Protein AF-A0A1S3DMY2-F1 (afdb_monomer_lite)

Structure (mmCIF, N/CA/C/O backbone):
data_AF-A0A1S3DMY2-F1
#
_entry.id   AF-A0A1S3DMY2-F1
#
loop_
_atom_site.group_PDB
_atom_site.id
_atom_site.type_symbol
_atom_site.label_atom_id
_atom_site.label_alt_id
_atom_site.label_comp_id
_atom_site.label_asym_id
_atom_site.label_entity_id
_atom_site.label_seq_id
_atom_site.pdbx_PDB_ins_code
_atom_site.Cartn_x
_atom_site.Cartn_y
_atom_site.Cartn_z
_atom_site.occupancy
_atom_site.B_iso_or_equiv
_atom_site.auth_seq_id
_atom_site.auth_comp_id
_atom_site.auth_asym_id
_atom_site.auth_atom_id
_atom_site.pdbx_PDB_model_num
ATOM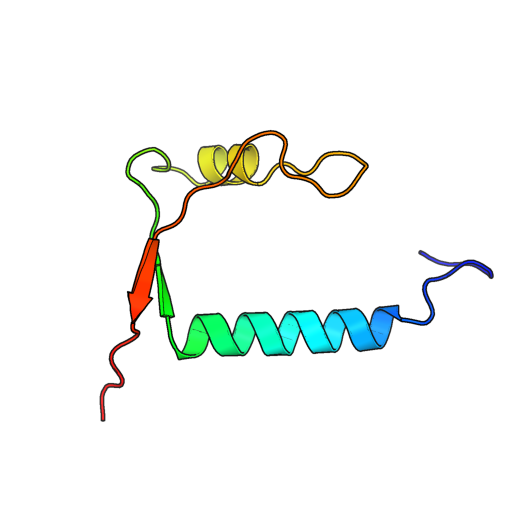 1 N N . MET A 1 1 ? 7.788 4.665 -15.710 1.00 59.44 1 MET A N 1
ATOM 2 C CA . MET A 1 1 ? 8.788 4.252 -16.718 1.00 59.44 1 MET A CA 1
ATOM 3 C C . MET A 1 1 ? 8.290 4.687 -18.083 1.00 59.44 1 MET A C 1
ATOM 5 O O . MET A 1 1 ? 7.146 4.395 -18.402 1.00 59.44 1 MET A O 1
ATOM 9 N N . THR A 1 2 ? 9.126 5.365 -18.861 1.00 84.38 2 THR A N 1
ATOM 10 C CA . THR A 1 2 ? 8.842 5.754 -20.250 1.00 84.38 2 THR A CA 1
ATOM 11 C C . THR A 1 2 ? 9.995 5.245 -21.101 1.00 84.38 2 THR A C 1
ATOM 13 O O . THR A 1 2 ? 11.150 5.460 -20.745 1.00 84.38 2 THR A O 1
ATOM 16 N N . GLY A 1 3 ? 9.693 4.523 -22.180 1.00 93.56 3 GLY A N 1
ATOM 17 C CA . GLY A 1 3 ? 10.693 3.957 -23.085 1.00 93.56 3 GLY A CA 1
ATOM 18 C C . GLY A 1 3 ? 10.310 2.574 -23.622 1.00 93.56 3 GLY A C 1
ATOM 19 O O . GLY A 1 3 ? 9.321 1.990 -23.176 1.00 93.56 3 GLY A O 1
ATOM 20 N N . PRO A 1 4 ? 11.099 2.024 -24.560 1.00 94.12 4 PRO A N 1
ATOM 21 C CA . PRO A 1 4 ? 10.810 0.741 -25.209 1.00 94.12 4 PRO A CA 1
ATOM 22 C C . PRO A 1 4 ? 10.836 -0.455 -24.244 1.00 94.12 4 PRO A C 1
ATOM 24 O O . PRO A 1 4 ? 10.205 -1.468 -24.516 1.00 94.12 4 PRO A O 1
ATOM 27 N N . ARG A 1 5 ? 11.510 -0.333 -23.090 1.00 93.69 5 ARG A N 1
ATOM 28 C CA . ARG A 1 5 ? 11.515 -1.331 -22.000 1.00 93.69 5 ARG A CA 1
ATOM 29 C C . ARG A 1 5 ? 10.571 -0.969 -20.846 1.00 93.69 5 ARG A C 1
ATOM 31 O O . ARG A 1 5 ? 10.870 -1.204 -19.680 1.00 93.69 5 ARG A O 1
ATOM 38 N N . ASN A 1 6 ? 9.443 -0.349 -21.175 1.00 92.25 6 ASN A N 1
ATOM 39 C CA . ASN A 1 6 ? 8.317 -0.132 -20.270 1.00 92.25 6 ASN A CA 1
ATOM 40 C C . ASN A 1 6 ? 7.647 -1.474 -19.892 1.00 92.25 6 ASN A C 1
ATOM 42 O O . ASN A 1 6 ? 7.564 -2.389 -20.708 1.00 92.25 6 ASN A O 1
ATOM 46 N N . CYS A 1 7 ? 7.123 -1.575 -18.668 1.00 92.31 7 CYS A N 1
ATOM 47 C CA . CYS A 1 7 ? 6.280 -2.686 -18.241 1.00 92.31 7 CYS A CA 1
ATOM 48 C C . CYS A 1 7 ? 4.940 -2.717 -19.004 1.00 92.31 7 CYS A C 1
ATOM 50 O O . CYS A 1 7 ? 4.020 -1.944 -18.728 1.00 92.31 7 CYS A O 1
ATOM 52 N N . ILE A 1 8 ? 4.789 -3.688 -19.908 1.00 95.31 8 ILE A N 1
ATOM 53 C CA . ILE A 1 8 ? 3.531 -3.955 -20.634 1.00 95.31 8 ILE A CA 1
ATOM 54 C C . ILE A 1 8 ? 2.391 -4.287 -19.652 1.00 95.31 8 ILE A C 1
ATOM 56 O O . ILE A 1 8 ? 1.237 -3.919 -19.868 1.00 95.31 8 ILE A O 1
ATOM 60 N N . GLY A 1 9 ? 2.731 -4.911 -18.521 1.00 96.25 9 GLY A N 1
ATOM 61 C CA . GLY A 1 9 ? 1.798 -5.251 -17.451 1.00 96.25 9 GLY A CA 1
ATOM 62 C C . GLY A 1 9 ? 1.347 -4.073 -16.586 1.00 96.25 9 GLY A C 1
ATOM 63 O O . GLY A 1 9 ? 0.501 -4.277 -15.724 1.00 96.25 9 GLY A O 1
ATOM 64 N N . GLY A 1 10 ? 1.845 -2.846 -16.789 1.00 94.88 10 GLY A N 1
ATOM 65 C CA . GLY A 1 10 ? 1.588 -1.723 -15.876 1.00 94.88 10 GLY A CA 1
ATOM 66 C C . GLY A 1 10 ? 0.100 -1.420 -15.652 1.00 94.88 10 GLY A C 1
ATOM 67 O O . GLY A 1 10 ? -0.326 -1.178 -14.523 1.00 94.88 10 GLY A O 1
ATOM 68 N N . LYS A 1 11 ? -0.724 -1.508 -16.707 1.00 95.44 11 LYS A N 1
ATOM 69 C CA . LYS A 1 11 ? -2.182 -1.315 -16.593 1.00 95.44 11 LYS A CA 1
ATOM 70 C C . LYS A 1 11 ? -2.854 -2.436 -15.798 1.00 95.44 11 LYS A C 1
ATOM 72 O O . LYS A 1 11 ? -3.702 -2.161 -14.953 1.00 95.44 11 LYS A O 1
ATOM 77 N N . TYR A 1 12 ? -2.467 -3.684 -16.062 1.00 97.56 12 TYR A N 1
ATOM 78 C CA . TYR A 1 12 ? -2.999 -4.849 -15.358 1.00 97.56 12 TYR A CA 1
ATOM 79 C C . TYR A 1 12 ? -2.574 -4.853 -13.887 1.00 97.56 12 TYR A C 1
ATOM 81 O O . TYR A 1 12 ? -3.414 -5.047 -13.016 1.00 97.56 12 TYR A O 1
ATOM 89 N N . ALA A 1 13 ? -1.308 -4.542 -13.599 1.00 97.25 13 ALA A N 1
ATOM 90 C CA . ALA A 1 13 ? -0.795 -4.415 -12.240 1.00 97.25 13 ALA A CA 1
ATOM 91 C C . ALA A 1 13 ? -1.588 -3.370 -11.442 1.00 97.25 13 ALA A C 1
ATOM 93 O O . ALA A 1 13 ? -2.010 -3.644 -10.323 1.00 97.25 13 ALA A O 1
ATOM 94 N N . LEU A 1 14 ? -1.878 -2.203 -12.032 1.00 97.38 14 LEU A N 1
ATOM 95 C CA . LEU A 1 14 ? -2.701 -1.185 -11.375 1.00 97.38 14 LEU A CA 1
ATOM 96 C C . LEU A 1 14 ? -4.143 -1.647 -11.131 1.00 97.38 14 LEU A C 1
ATOM 98 O O . LEU A 1 14 ? -4.710 -1.335 -10.085 1.00 97.38 14 LEU A O 1
ATOM 102 N N . LEU A 1 15 ? -4.742 -2.386 -12.067 1.00 98.31 15 LEU A N 1
ATOM 103 C CA . LEU A 1 15 ? -6.061 -2.982 -11.861 1.00 98.31 15 LEU A CA 1
ATOM 104 C C . LEU A 1 15 ? -6.039 -3.982 -10.698 1.00 98.31 15 LEU A C 1
ATOM 106 O O . LEU A 1 15 ? -6.880 -3.885 -9.810 1.00 98.31 15 LEU A O 1
ATOM 110 N N . GLN A 1 16 ? -5.065 -4.893 -10.678 1.00 98.44 16 GLN A N 1
ATOM 111 C CA . GLN A 1 16 ? -4.912 -5.886 -9.614 1.00 98.44 16 GLN A CA 1
ATOM 112 C C . GLN A 1 16 ? -4.703 -5.225 -8.250 1.00 98.44 16 GLN A C 1
ATOM 114 O O . GLN A 1 16 ? -5.404 -5.566 -7.303 1.00 98.44 16 GLN A O 1
ATOM 119 N N . MET A 1 17 ? -3.832 -4.212 -8.163 1.00 98.00 17 MET A N 1
ATOM 120 C CA . MET A 1 17 ? -3.630 -3.434 -6.936 1.00 98.00 17 MET A CA 1
ATOM 121 C C . MET A 1 17 ? -4.934 -2.796 -6.445 1.00 98.00 17 MET A C 1
ATOM 123 O O . MET A 1 17 ? -5.250 -2.875 -5.265 1.00 98.00 17 MET A O 1
ATOM 127 N N . LYS A 1 18 ? -5.736 -2.206 -7.340 1.00 98.12 18 LYS A N 1
ATOM 128 C CA . LYS A 1 18 ? -7.033 -1.621 -6.965 1.00 98.12 18 LYS A CA 1
ATOM 129 C C . LYS A 1 18 ? -8.020 -2.669 -6.468 1.00 98.12 18 LYS A C 1
ATOM 131 O O . LYS A 1 18 ? -8.664 -2.436 -5.451 1.00 98.12 18 LYS A O 1
ATOM 136 N N . VAL A 1 19 ? -8.151 -3.790 -7.179 1.00 98.44 19 VAL A N 1
ATOM 137 C CA . VAL A 1 19 ? -9.055 -4.883 -6.791 1.00 98.44 19 VAL A CA 1
ATOM 138 C C . VAL A 1 19 ? -8.666 -5.407 -5.413 1.00 98.44 19 VAL A C 1
ATOM 140 O O . VAL A 1 19 ? -9.511 -5.439 -4.525 1.00 98.44 19 VAL A O 1
ATOM 143 N N . PHE A 1 20 ? -7.383 -5.702 -5.205 1.00 97.94 20 PHE A N 1
ATOM 144 C CA . PHE A 1 20 ? -6.848 -6.147 -3.922 1.00 97.94 20 PHE A CA 1
ATOM 145 C C . PHE A 1 20 ? -7.130 -5.147 -2.793 1.00 97.94 20 PHE A C 1
ATOM 147 O O . PHE A 1 20 ? -7.710 -5.514 -1.771 1.00 97.94 20 PHE A O 1
ATOM 154 N N . THR A 1 21 ? -6.804 -3.867 -2.995 1.00 97.44 21 THR A N 1
ATOM 155 C CA . THR A 1 21 ? -7.032 -2.819 -1.991 1.00 97.44 21 THR A CA 1
ATOM 156 C C . THR A 1 21 ? -8.515 -2.655 -1.664 1.00 97.44 21 THR A C 1
ATOM 158 O O . THR A 1 21 ? -8.876 -2.556 -0.493 1.00 97.44 21 THR A O 1
ATOM 161 N N . VAL A 1 22 ? -9.396 -2.651 -2.669 1.00 97.50 22 VAL A N 1
ATOM 162 C CA . VAL A 1 22 ? -10.847 -2.539 -2.452 1.00 97.50 22 VAL A CA 1
ATOM 163 C C . VAL A 1 22 ? -11.380 -3.749 -1.692 1.00 97.50 22 VAL A C 1
ATOM 165 O O . VAL A 1 22 ? -12.172 -3.564 -0.772 1.00 97.50 22 VAL A O 1
ATOM 168 N N . SER A 1 23 ? -10.943 -4.963 -2.031 1.00 96.62 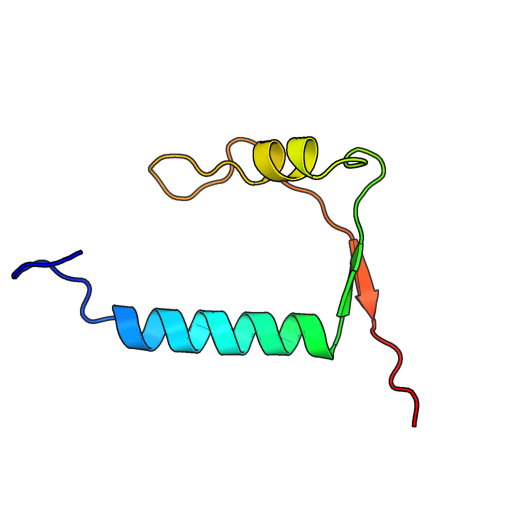23 SER A N 1
ATOM 169 C CA . SER A 1 23 ? -11.324 -6.177 -1.304 1.00 96.62 23 SER A CA 1
ATOM 170 C C . SER A 1 23 ? -10.923 -6.098 0.168 1.00 96.62 23 SER A C 1
ATOM 172 O O . SER A 1 23 ? -11.758 -6.337 1.035 1.00 96.62 23 SER A O 1
ATOM 174 N N . ILE A 1 24 ? -9.690 -5.676 0.470 1.00 96.56 24 ILE A N 1
ATOM 175 C CA . ILE A 1 24 ? -9.236 -5.530 1.860 1.00 96.56 24 ILE A CA 1
ATOM 176 C C . ILE A 1 24 ? -10.040 -4.463 2.599 1.00 96.56 24 ILE A C 1
ATOM 178 O O . ILE A 1 24 ? -10.521 -4.716 3.696 1.00 96.56 24 ILE A O 1
ATOM 182 N N . VAL A 1 25 ? -10.212 -3.275 2.017 1.00 95.31 25 VAL A N 1
ATOM 183 C CA . VAL A 1 25 ? -10.883 -2.160 2.704 1.00 95.31 25 VAL A CA 1
ATOM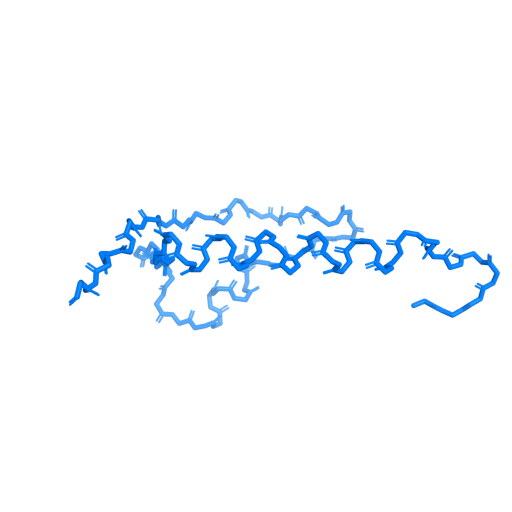 184 C C . VAL A 1 25 ? -12.374 -2.432 2.920 1.00 95.31 25 VAL A C 1
ATOM 186 O O . VAL A 1 25 ? -12.938 -1.945 3.900 1.00 95.31 25 VAL A O 1
ATOM 189 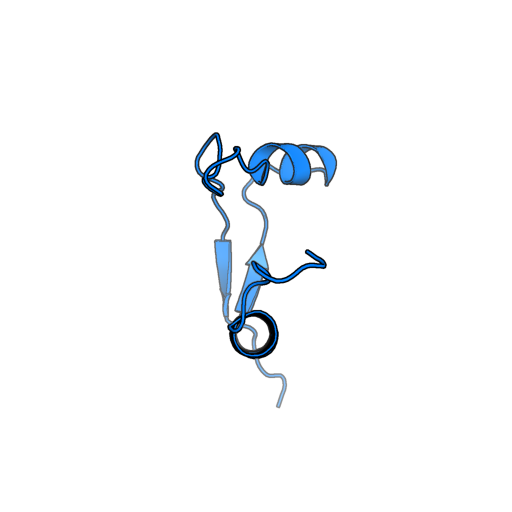N N . ARG A 1 26 ? -13.025 -3.195 2.033 1.00 94.94 26 ARG A N 1
ATOM 190 C CA . ARG A 1 26 ? -14.443 -3.563 2.169 1.00 94.94 26 ARG A CA 1
ATOM 191 C C . ARG A 1 26 ? -14.683 -4.576 3.278 1.00 94.94 26 ARG A C 1
ATOM 193 O O . ARG A 1 26 ? -15.639 -4.404 4.026 1.00 94.94 26 ARG A O 1
ATOM 200 N N . GLU A 1 27 ? -13.823 -5.581 3.388 1.00 95.19 27 GLU A N 1
ATOM 201 C CA . GLU A 1 27 ? -14.016 -6.688 4.329 1.00 95.19 27 GLU A CA 1
ATOM 202 C C . GLU A 1 27 ? -13.306 -6.455 5.668 1.00 95.19 27 GLU A C 1
ATOM 204 O O . GLU A 1 27 ? -13.706 -7.019 6.683 1.00 95.19 27 GLU A O 1
ATOM 209 N N . PHE A 1 28 ? -12.283 -5.592 5.709 1.00 96.75 28 PHE A N 1
ATOM 210 C CA . PHE A 1 28 ? -11.446 -5.392 6.888 1.00 96.75 28 PHE A CA 1
ATOM 211 C C . PHE A 1 28 ? -11.200 -3.919 7.239 1.00 96.75 28 PHE A C 1
ATOM 213 O O . PHE A 1 28 ? -11.235 -2.990 6.424 1.00 96.75 28 PHE A O 1
ATOM 220 N N . GLU A 1 29 ? -10.901 -3.719 8.513 1.00 95.06 29 GLU A N 1
ATOM 221 C CA . GLU A 1 29 ? -10.265 -2.537 9.064 1.00 95.06 29 GLU A CA 1
ATOM 222 C C . GLU A 1 29 ? -8.823 -2.893 9.424 1.00 95.06 29 GLU A C 1
ATOM 224 O O . GLU A 1 29 ? -8.567 -3.840 10.173 1.00 95.06 29 GLU A O 1
ATOM 229 N N . ILE A 1 30 ? -7.882 -2.130 8.870 1.00 93.19 30 ILE A N 1
ATOM 230 C CA . ILE A 1 30 ? -6.454 -2.276 9.147 1.00 93.19 30 ILE A CA 1
ATOM 231 C C . ILE A 1 30 ? -6.150 -1.475 10.409 1.00 93.19 30 ILE A C 1
ATOM 233 O O . ILE A 1 30 ? -6.358 -0.262 10.447 1.00 93.19 30 ILE A O 1
ATOM 237 N N . LEU A 1 31 ? -5.681 -2.156 11.448 1.00 91.62 31 LEU A N 1
ATOM 238 C CA . LEU A 1 31 ? -5.371 -1.565 12.742 1.00 91.62 31 LEU A CA 1
ATOM 239 C C . LEU A 1 31 ? -3.858 -1.599 12.982 1.00 91.62 31 LEU A C 1
ATOM 241 O O . LEU A 1 31 ? -3.219 -2.623 12.704 1.00 91.62 31 LEU A O 1
ATOM 245 N N . PRO A 1 32 ? -3.279 -0.532 13.559 1.00 88.94 32 PRO A N 1
ATOM 246 C CA . PRO A 1 32 ? -1.886 -0.561 13.967 1.00 88.94 32 PRO A CA 1
ATOM 247 C C . PRO A 1 32 ? -1.673 -1.581 15.096 1.00 88.94 32 PRO A C 1
ATOM 249 O O . PRO A 1 32 ? -2.564 -1.869 15.915 1.00 88.94 32 PRO A O 1
ATOM 252 N N . VAL A 1 33 ? -0.464 -2.134 15.137 1.00 91.06 33 VAL A N 1
ATOM 253 C CA . VAL A 1 33 ? 0.085 -2.758 16.345 1.00 91.06 33 VAL A CA 1
ATOM 254 C C . VAL A 1 33 ? 0.578 -1.667 17.295 1.00 91.06 33 VAL A C 1
ATOM 256 O O . VAL A 1 33 ? 0.776 -0.523 16.892 1.00 91.06 33 VAL A O 1
ATOM 259 N N . GLU A 1 34 ? 0.798 -2.007 18.563 1.00 88.56 34 GLU A N 1
ATOM 260 C CA . GLU A 1 34 ? 1.205 -1.034 19.590 1.00 88.56 34 GLU A CA 1
ATOM 261 C C . GLU A 1 34 ? 2.522 -0.304 19.268 1.00 88.56 34 GLU A C 1
ATOM 263 O O . GLU A 1 34 ? 2.755 0.801 19.765 1.00 88.56 34 GLU A O 1
ATOM 268 N N . ALA A 1 35 ? 3.355 -0.900 18.407 1.00 86.12 35 ALA A N 1
ATOM 269 C CA . ALA A 1 35 ? 4.619 -0.336 17.949 1.00 86.12 35 ALA A CA 1
ATOM 270 C C . ALA A 1 35 ? 4.458 0.913 17.060 1.00 86.12 35 ALA A C 1
ATOM 272 O O . ALA A 1 35 ? 5.378 1.729 17.001 1.00 86.12 35 ALA A O 1
ATOM 273 N N . TYR A 1 36 ? 3.306 1.100 16.401 1.00 91.25 36 TYR A N 1
ATOM 274 C CA . TYR A 1 36 ? 3.087 2.191 15.445 1.00 91.25 36 TYR A CA 1
ATOM 275 C C . TYR A 1 36 ? 2.034 3.172 15.972 1.00 91.25 36 TYR A C 1
ATOM 277 O O . TYR A 1 36 ? 0.829 2.953 15.851 1.00 91.25 36 TYR A O 1
ATOM 285 N N . LYS A 1 37 ? 2.492 4.272 16.574 1.00 90.12 37 LYS A N 1
ATOM 286 C CA . LYS A 1 37 ? 1.647 5.335 17.147 1.00 90.12 37 LYS A CA 1
ATOM 287 C C . LYS A 1 37 ? 1.561 6.570 16.254 1.00 90.12 37 LYS A C 1
ATOM 289 O O . LYS A 1 37 ? 0.610 7.337 16.370 1.00 90.12 37 LYS A O 1
ATOM 294 N N . THR A 1 38 ? 2.546 6.773 15.382 1.00 93.19 38 THR A N 1
ATOM 295 C CA . THR A 1 38 ? 2.606 7.906 14.450 1.00 93.19 38 THR A CA 1
ATOM 296 C C . THR A 1 38 ? 2.801 7.425 13.014 1.00 93.19 38 THR A C 1
ATOM 298 O O . THR A 1 38 ? 3.303 6.326 12.778 1.00 93.19 38 THR A O 1
ATOM 301 N N . MET A 1 39 ? 2.443 8.265 12.039 1.00 91.44 39 MET A N 1
ATOM 302 C CA . MET A 1 39 ? 2.647 7.943 10.621 1.00 91.44 39 MET A CA 1
ATOM 303 C C . MET A 1 39 ? 4.127 7.816 10.251 1.00 91.44 39 MET A C 1
ATOM 305 O O . MET A 1 39 ? 4.459 6.958 9.446 1.00 91.44 39 MET A O 1
ATOM 309 N N . ALA A 1 40 ? 5.021 8.571 10.898 1.00 93.38 40 ALA A N 1
ATOM 310 C CA . ALA A 1 40 ? 6.464 8.456 10.674 1.00 93.38 40 ALA A CA 1
ATOM 311 C C . ALA A 1 40 ? 6.995 7.045 10.994 1.00 93.38 40 ALA A C 1
ATOM 313 O O . ALA A 1 40 ? 7.867 6.533 10.301 1.00 93.38 40 ALA A O 1
ATOM 314 N N . GLN A 1 41 ? 6.441 6.382 12.017 1.00 91.88 41 GLN A N 1
ATOM 315 C CA . GLN A 1 41 ? 6.808 4.998 12.339 1.00 91.88 41 GLN A CA 1
ATOM 316 C C . GLN A 1 41 ? 6.281 4.004 11.299 1.00 91.88 41 GLN A C 1
ATOM 318 O O . GLN A 1 41 ? 6.936 3.002 11.027 1.00 91.88 41 GLN A O 1
ATOM 323 N N . VAL A 1 42 ? 5.110 4.276 10.716 1.00 91.81 42 VAL A N 1
ATOM 324 C CA . VAL A 1 42 ? 4.559 3.457 9.628 1.00 91.81 42 VAL A CA 1
ATOM 325 C C . VAL A 1 42 ? 5.408 3.615 8.372 1.00 91.81 42 VAL A C 1
ATOM 327 O O . VAL A 1 42 ? 5.744 2.608 7.766 1.00 91.81 42 VAL A O 1
ATOM 330 N N . GLU A 1 43 ? 5.777 4.846 8.008 1.00 92.56 43 GLU A N 1
ATOM 331 C CA . GLU A 1 43 ? 6.637 5.148 6.856 1.00 92.56 43 GLU A CA 1
ATOM 332 C C . GLU A 1 43 ? 7.974 4.409 6.928 1.00 92.56 43 GLU A C 1
ATOM 334 O O . GLU A 1 43 ? 8.412 3.850 5.925 1.00 92.56 43 GLU A O 1
ATOM 339 N N . GLU A 1 44 ? 8.581 4.346 8.116 1.00 91.62 44 GLU A N 1
ATOM 340 C CA . GLU A 1 44 ? 9.794 3.558 8.330 1.00 91.62 44 GLU A CA 1
ATOM 341 C C . GLU A 1 44 ? 9.531 2.055 8.180 1.00 91.62 44 GLU A C 1
ATOM 343 O O . GLU A 1 44 ? 10.259 1.367 7.473 1.00 91.62 44 GLU A O 1
ATOM 348 N N . ALA A 1 45 ? 8.454 1.541 8.781 1.00 91.94 45 ALA A N 1
ATOM 349 C CA . ALA A 1 45 ? 8.113 0.120 8.717 1.00 91.94 45 ALA A CA 1
ATOM 350 C C . ALA A 1 45 ? 7.736 -0.366 7.306 1.00 91.94 45 ALA A C 1
ATOM 352 O O . ALA A 1 45 ? 7.849 -1.555 7.027 1.00 91.94 45 ALA A O 1
ATOM 353 N N . ILE A 1 46 ? 7.262 0.521 6.423 1.00 93.81 46 ILE A N 1
ATOM 354 C CA . ILE A 1 46 ? 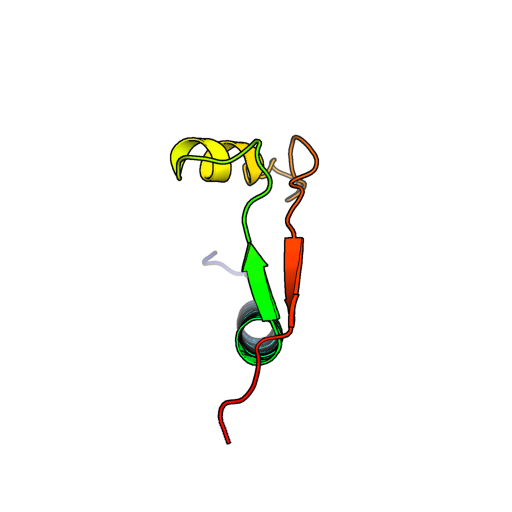6.926 0.186 5.029 1.00 93.81 46 ILE A CA 1
ATOM 355 C C . ILE A 1 46 ? 8.032 0.563 4.040 1.00 93.81 46 ILE A C 1
ATOM 357 O O . ILE A 1 46 ? 7.797 0.536 2.829 1.00 93.81 46 ILE A O 1
ATOM 361 N N . ARG A 1 47 ? 9.219 0.941 4.531 1.00 94.31 47 ARG A N 1
ATOM 362 C CA . ARG A 1 47 ? 10.370 1.231 3.681 1.00 94.31 47 ARG A CA 1
ATOM 363 C C . ARG A 1 47 ? 10.696 -0.010 2.853 1.00 94.31 47 ARG A C 1
ATOM 365 O O . ARG A 1 47 ? 10.954 -1.089 3.381 1.00 94.31 47 ARG A O 1
ATOM 372 N N . LEU A 1 48 ? 10.636 0.168 1.537 1.00 94.44 48 LEU A N 1
ATOM 373 C CA . LEU A 1 48 ? 10.977 -0.863 0.570 1.00 94.44 48 LEU A CA 1
ATOM 374 C C . LEU A 1 48 ? 12.422 -0.679 0.127 1.00 94.44 48 LEU A C 1
ATOM 376 O O . LEU A 1 48 ? 12.844 0.436 -0.202 1.00 94.44 48 LEU A O 1
ATOM 380 N N . ASN A 1 49 ? 13.148 -1.783 0.047 1.00 94.00 49 ASN A N 1
ATOM 381 C CA . ASN A 1 49 ? 14.460 -1.818 -0.569 1.00 94.00 49 ASN A CA 1
ATOM 382 C C . ASN A 1 49 ? 14.351 -1.827 -2.109 1.00 94.00 49 ASN A C 1
ATOM 384 O O . ASN A 1 49 ? 13.271 -1.783 -2.708 1.00 94.00 49 ASN A O 1
ATOM 388 N N . PHE A 1 50 ? 15.499 -1.900 -2.784 1.00 93.56 50 PHE A N 1
ATOM 389 C CA . PHE A 1 50 ? 15.548 -1.879 -4.248 1.00 93.56 50 PHE A CA 1
ATOM 390 C C . PHE A 1 50 ? 14.923 -3.121 -4.914 1.00 93.56 50 PHE A C 1
ATOM 392 O O . PHE A 1 50 ? 14.606 -3.059 -6.104 1.00 93.56 50 PHE A O 1
ATOM 399 N N . THR A 1 51 ? 14.745 -4.227 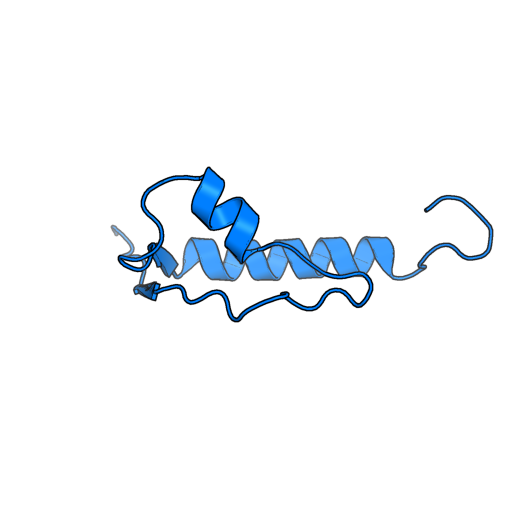-4.178 1.00 94.50 51 THR A N 1
ATOM 400 C CA . THR A 1 51 ? 14.073 -5.454 -4.641 1.00 94.50 51 THR A CA 1
ATOM 401 C C . THR A 1 51 ? 12.585 -5.489 -4.308 1.00 94.50 51 THR A C 1
ATOM 403 O O . THR A 1 51 ? 11.925 -6.459 -4.666 1.00 94.50 51 THR A O 1
ATOM 406 N N . LEU A 1 52 ? 12.033 -4.400 -3.753 1.00 92.56 52 LEU A N 1
ATOM 407 C CA . LEU A 1 52 ? 10.636 -4.286 -3.317 1.00 92.56 52 LEU A CA 1
ATOM 408 C C . LEU A 1 52 ? 10.291 -5.183 -2.121 1.00 92.56 52 LEU A C 1
ATOM 410 O O . LEU A 1 52 ? 9.121 -5.509 -1.920 1.00 92.56 52 LEU A O 1
ATOM 414 N N . ASP A 1 53 ? 11.288 -5.535 -1.316 1.00 95.31 53 ASP A N 1
ATOM 415 C CA . ASP A 1 53 ? 11.084 -6.185 -0.028 1.00 95.31 53 ASP A CA 1
ATOM 416 C C . ASP A 1 53 ? 11.098 -5.139 1.085 1.00 95.31 53 ASP A C 1
ATOM 418 O O . ASP A 1 53 ? 11.745 -4.095 0.974 1.00 95.31 53 ASP A O 1
ATOM 422 N N . LEU A 1 54 ? 10.372 -5.420 2.163 1.00 94.81 54 LEU A N 1
ATOM 423 C CA . LEU A 1 54 ? 10.466 -4.622 3.379 1.00 94.81 54 LEU A CA 1
ATOM 424 C C . LEU A 1 54 ? 11.832 -4.852 4.028 1.00 94.81 54 LEU A C 1
ATOM 426 O O . LEU A 1 54 ? 12.289 -5.994 4.089 1.00 94.81 54 LEU A O 1
ATOM 430 N N . ASP A 1 55 ? 12.446 -3.786 4.542 1.00 91.50 55 ASP A N 1
ATOM 431 C CA . ASP A 1 55 ? 13.704 -3.909 5.293 1.00 91.50 55 ASP A CA 1
ATOM 432 C C . ASP A 1 55 ? 13.513 -4.751 6.567 1.00 91.50 55 ASP A C 1
ATOM 434 O O . ASP A 1 55 ? 14.369 -5.560 6.913 1.00 91.50 55 ASP A O 1
ATOM 438 N N . GLU A 1 56 ? 12.353 -4.615 7.217 1.00 88.25 56 GLU A N 1
ATOM 439 C CA . GLU A 1 56 ? 11.921 -5.423 8.361 1.00 88.25 56 GLU A CA 1
ATOM 440 C C . GLU A 1 56 ? 10.431 -5.794 8.230 1.00 88.25 56 GLU A C 1
ATOM 442 O O . GLU A 1 56 ? 9.655 -5.042 7.631 1.00 88.25 56 GLU A O 1
ATOM 447 N N . PRO A 1 57 ? 9.967 -6.922 8.802 1.00 89.38 57 PRO A N 1
ATOM 448 C CA . PRO A 1 57 ? 8.556 -7.297 8.754 1.00 89.38 57 PRO A CA 1
ATOM 449 C C . PRO A 1 57 ? 7.626 -6.225 9.354 1.00 89.38 57 PRO A C 1
ATOM 451 O O . PRO A 1 57 ? 7.687 -5.906 10.542 1.00 89.38 57 PRO A O 1
ATOM 454 N N . CYS A 1 58 ? 6.692 -5.712 8.548 1.00 92.56 58 CYS A N 1
ATOM 455 C CA . CYS A 1 58 ? 5.646 -4.799 9.010 1.00 92.56 58 CYS A CA 1
ATOM 456 C C . CYS A 1 58 ? 4.430 -5.590 9.510 1.00 92.56 58 CYS A C 1
ATOM 458 O O . CYS A 1 58 ? 3.673 -6.173 8.728 1.00 92.56 58 CYS A O 1
ATOM 460 N N . HIS A 1 59 ? 4.232 -5.622 10.828 1.00 92.81 59 HIS A N 1
ATOM 461 C CA . HIS A 1 59 ? 3.107 -6.330 11.436 1.00 92.81 59 HIS A CA 1
ATOM 462 C C . HIS A 1 59 ? 1.874 -5.431 11.549 1.00 92.81 59 HIS A C 1
ATOM 464 O O . HIS A 1 59 ? 1.901 -4.386 12.191 1.00 92.81 59 HIS A O 1
ATOM 470 N N . ILE A 1 60 ? 0.747 -5.877 11.000 1.00 94.38 60 ILE A N 1
ATOM 471 C CA . ILE A 1 60 ? -0.552 -5.202 11.125 1.00 94.38 60 ILE A CA 1
ATOM 472 C C . ILE A 1 60 ? -1.583 -6.152 11.726 1.00 94.38 60 ILE A C 1
ATOM 474 O O . ILE A 1 60 ? -1.425 -7.373 11.681 1.00 94.38 60 ILE A O 1
ATOM 478 N N . ARG A 1 61 ? -2.671 -5.598 12.262 1.00 94.75 61 ARG A N 1
ATOM 479 C CA . ARG A 1 61 ? -3.844 -6.386 12.655 1.00 94.75 61 ARG A CA 1
ATOM 480 C C . ARG A 1 61 ? -4.991 -6.098 11.705 1.00 94.75 61 ARG A C 1
ATOM 482 O O . ARG A 1 61 ? -5.227 -4.948 11.346 1.00 94.75 61 ARG A O 1
ATOM 489 N N . LEU A 1 62 ? -5.726 -7.140 11.342 1.00 95.62 62 LEU A N 1
ATOM 490 C CA . LEU A 1 62 ? -6.955 -7.025 10.570 1.00 95.62 62 LEU A CA 1
ATOM 491 C C . LEU A 1 62 ? -8.140 -7.319 11.482 1.00 95.62 62 LEU A C 1
ATOM 493 O O . LEU A 1 62 ? -8.124 -8.284 12.247 1.00 95.62 62 LEU A O 1
ATOM 497 N N . ARG A 1 63 ? -9.164 -6.475 11.404 1.00 95.62 63 ARG A N 1
ATOM 498 C CA . ARG A 1 63 ? -10.461 -6.691 12.046 1.00 95.62 63 ARG A CA 1
ATOM 499 C C . ARG A 1 63 ? -11.522 -6.759 10.962 1.00 95.62 63 ARG A C 1
ATOM 501 O O . ARG A 1 63 ? -11.531 -5.892 10.100 1.00 95.62 63 ARG A O 1
ATOM 508 N N . GLU A 1 64 ? -12.412 -7.746 11.003 1.00 96.25 64 GLU A N 1
ATOM 509 C CA . GLU A 1 64 ? -13.554 -7.790 10.084 1.00 96.25 64 GLU A CA 1
ATOM 510 C C . GLU A 1 64 ? -14.379 -6.504 10.194 1.00 96.25 64 GLU A C 1
ATOM 512 O O . GLU A 1 64 ? -14.734 -6.047 11.290 1.00 96.25 64 GLU A O 1
ATOM 517 N N . ARG A 1 65 ? -14.680 -5.904 9.046 1.00 93.56 65 ARG A N 1
ATOM 518 C CA . ARG A 1 65 ? -15.512 -4.714 8.973 1.00 93.56 65 ARG A CA 1
ATOM 519 C C . ARG A 1 65 ? -16.960 -5.150 9.153 1.00 93.56 65 ARG A C 1
ATOM 521 O O . ARG A 1 65 ? -17.551 -5.768 8.273 1.00 93.56 65 ARG A O 1
ATOM 528 N N . ARG A 1 66 ? -17.562 -4.798 10.292 1.00 81.94 66 ARG A N 1
ATOM 529 C CA . ARG A 1 66 ? -18.995 -5.040 10.499 1.00 81.94 66 ARG A CA 1
ATOM 530 C C . ARG A 1 66 ? -19.788 -4.238 9.475 1.00 81.94 66 ARG A C 1
ATOM 532 O O . ARG A 1 66 ? -19.750 -3.005 9.480 1.00 81.94 66 ARG A O 1
ATOM 539 N N . ARG A 1 67 ? -20.529 -4.935 8.623 1.00 72.00 67 ARG A N 1
ATOM 540 C CA . ARG A 1 67 ? -21.545 -4.322 7.776 1.00 72.00 67 ARG A CA 1
ATOM 541 C C . ARG A 1 67 ? -22.643 -3.801 8.709 1.00 72.00 67 ARG A C 1
ATOM 543 O O . ARG A 1 67 ? -23.234 -4.579 9.449 1.00 72.00 67 ARG A O 1
ATOM 550 N N . LYS A 1 68 ? -22.850 -2.483 8.759 1.00 59.72 68 LYS A N 1
ATOM 551 C CA . LYS A 1 68 ? -24.138 -1.958 9.223 1.00 59.72 68 LYS A CA 1
ATOM 552 C C . LYS A 1 68 ? -25.123 -2.283 8.107 1.00 59.72 68 LYS A C 1
ATOM 554 O O . LYS A 1 68 ? -24.939 -1.764 7.005 1.00 59.72 68 LYS A O 1
ATOM 559 N N . ASP A 1 69 ? -26.042 -3.200 8.381 1.00 58.16 69 ASP A N 1
ATOM 560 C CA . ASP A 1 69 ? -27.247 -3.390 7.573 1.00 58.16 69 ASP A CA 1
ATOM 561 C C . ASP A 1 69 ? -28.065 -2.091 7.509 1.00 58.16 69 ASP A C 1
ATOM 563 O O . ASP A 1 69 ? -28.049 -1.326 8.509 1.00 58.16 69 ASP A O 1
#

pLDDT: mean 91.9, std 8.11, range [58.16, 98.44]

InterPro domains:
  IPR001128 Cytochrome P450 [PF00067] (2-34)
  IPR036396 Cytochrome P450 superfamily [G3DSA:1.10.630.10] (1-68)
  IPR036396 Cytochrome P450 superfamily [SSF48264] (3-65)

Foldseek 3Di:
DDDPPDDPCPVVVVVVVVVVVCVQVQFWDKAADPQCPDVVSVCLQCDADPVRDGPDDHDIDIDTDDDPD

Organism: Diaphorina citri (NCBI:txid121845)

Sequence (69 aa):
MTGPRNCIGGKYALLQMKVFTVSIVREFEILPVEAYKTMAQVEEAIRLNFTLDLDEPCHIRLRERRRKD

Secondary structure (DSSP, 8-state):
--STT--TTHHHHHHHHHHHHHHHHHHEEEEE-TT--SHHHHHHHT-B-TTS-BSS---EEEEE-----

Radius of gyration: 16.04 Å; chains: 1; bounding box: 43×16×45 Å